Protein AF-A0A4Y1RH40-F1 (afdb_monomer_lite)

Organism: Prunus dulcis (NCBI:txid3755)

Sequence (73 aa):
MKPEPFDRQLRDAFKVLDKDSTGFVSVSELRHILTSIGEKLEPSEFDEWIREVDVGSDGKIKYEDFIARMVAK

Structure (mmCIF, N/CA/C/O backbone):
data_AF-A0A4Y1RH40-F1
#
_entry.id   AF-A0A4Y1RH40-F1
#
loop_
_atom_site.group_PDB
_atom_site.id
_atom_site.type_symbol
_atom_site.label_atom_id
_atom_site.label_alt_id
_atom_site.label_comp_id
_atom_site.label_asym_id
_atom_site.label_entity_id
_atom_site.label_seq_id
_atom_site.pdbx_PDB_ins_code
_atom_site.Cartn_x
_atom_site.Cartn_y
_atom_site.Cartn_z
_atom_site.occupancy
_atom_site.B_iso_or_equiv
_atom_site.auth_seq_id
_atom_site.auth_comp_id
_atom_site.auth_asym_id
_atom_site.auth_atom_id
_atom_site.pdbx_PDB_model_num
ATOM 1 N N . MET A 1 1 ? 2.701 -27.920 -9.180 1.00 39.00 1 MET A N 1
ATOM 2 C CA . MET A 1 1 ? 2.154 -26.559 -9.356 1.00 39.00 1 MET A CA 1
ATOM 3 C C . MET A 1 1 ? 3.083 -25.626 -8.611 1.00 39.00 1 MET A C 1
ATOM 5 O O . MET A 1 1 ? 3.312 -25.873 -7.434 1.00 39.00 1 MET A O 1
ATOM 9 N N . LYS A 1 2 ? 3.726 -24.669 -9.288 1.00 47.06 2 LYS A N 1
ATOM 10 C CA . LYS A 1 2 ? 4.506 -23.654 -8.570 1.00 47.06 2 LYS A CA 1
ATOM 11 C C . LYS A 1 2 ? 3.496 -22.750 -7.853 1.00 47.06 2 LYS A C 1
ATOM 13 O O . LYS A 1 2 ? 2.486 -22.438 -8.485 1.00 47.06 2 LYS A O 1
ATOM 18 N N . PRO A 1 3 ? 3.697 -22.405 -6.572 1.00 55.62 3 PRO A N 1
ATOM 19 C CA . PRO A 1 3 ? 2.873 -21.383 -5.943 1.00 55.62 3 PRO A CA 1
ATOM 20 C C . PRO A 1 3 ?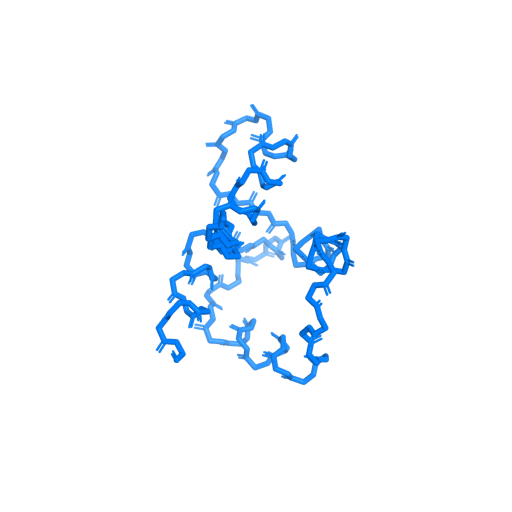 2.939 -20.124 -6.810 1.00 55.62 3 PRO A C 1
ATOM 22 O O . PRO A 1 3 ? 4.002 -19.795 -7.345 1.00 55.62 3 PRO A O 1
ATOM 25 N N . GLU A 1 4 ? 1.790 -19.485 -7.017 1.00 64.94 4 GLU A N 1
ATOM 26 C CA . GLU A 1 4 ? 1.762 -18.185 -7.679 1.00 64.94 4 GLU A CA 1
ATOM 27 C C . GLU A 1 4 ? 2.632 -17.211 -6.874 1.00 64.94 4 GLU A C 1
ATOM 29 O O . GLU A 1 4 ? 2.597 -17.264 -5.639 1.00 64.94 4 GLU A O 1
ATOM 34 N N . PRO A 1 5 ? 3.429 -16.358 -7.538 1.00 76.06 5 PRO A N 1
ATOM 35 C CA . PRO A 1 5 ? 4.221 -15.351 -6.853 1.00 76.06 5 PRO A CA 1
ATOM 36 C C . PRO A 1 5 ? 3.324 -14.496 -5.954 1.00 76.06 5 PRO A C 1
ATOM 38 O O . PRO A 1 5 ? 2.229 -14.095 -6.363 1.00 76.06 5 PRO A O 1
ATOM 41 N N . PHE A 1 6 ? 3.765 -14.2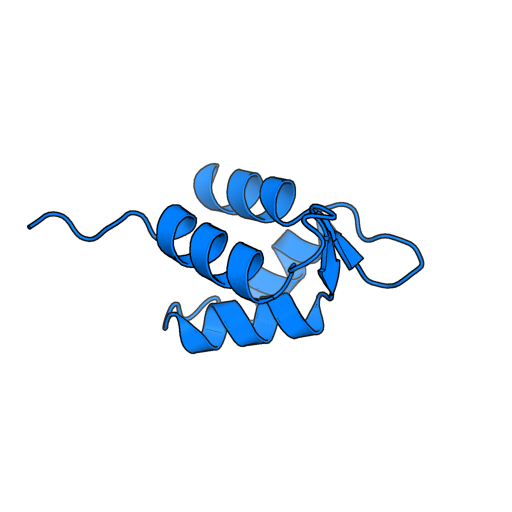33 -4.725 1.00 77.31 6 PHE A N 1
ATOM 42 C CA . PHE A 1 6 ? 2.977 -13.485 -3.746 1.00 77.31 6 PHE A CA 1
ATOM 43 C C . PHE A 1 6 ? 2.584 -12.089 -4.265 1.00 77.31 6 PHE A C 1
ATOM 45 O O . PHE A 1 6 ? 1.455 -11.639 -4.064 1.00 77.31 6 PHE A O 1
ATOM 52 N N .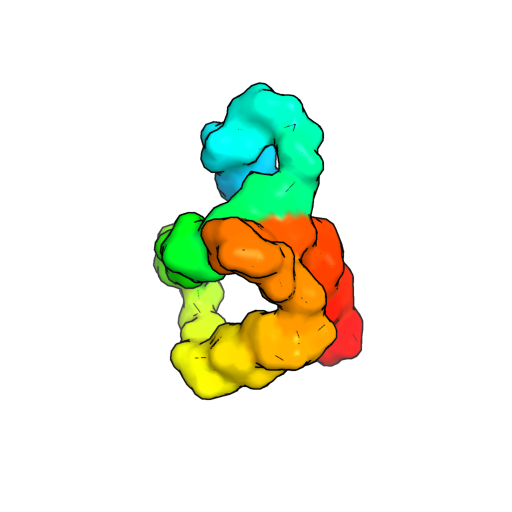 ASP A 1 7 ? 3.453 -11.451 -5.055 1.00 82.38 7 ASP A N 1
ATOM 53 C CA . ASP A 1 7 ? 3.164 -10.183 -5.725 1.00 82.38 7 ASP A CA 1
ATOM 54 C C . ASP A 1 7 ? 1.963 -10.262 -6.674 1.00 82.38 7 ASP A C 1
ATOM 56 O O . ASP A 1 7 ? 1.220 -9.291 -6.796 1.00 82.38 7 ASP A O 1
ATOM 60 N N . ARG A 1 8 ? 1.706 -11.412 -7.306 1.00 85.25 8 ARG A N 1
ATOM 61 C CA . ARG A 1 8 ? 0.544 -11.584 -8.184 1.00 85.25 8 ARG A CA 1
ATOM 62 C C . ARG A 1 8 ? -0.759 -11.606 -7.392 1.00 85.25 8 ARG A C 1
ATOM 64 O O . ARG A 1 8 ? -1.704 -10.916 -7.765 1.00 85.25 8 ARG A O 1
ATOM 71 N N . GLN A 1 9 ? -0.797 -12.355 -6.289 1.00 86.38 9 GLN A N 1
ATOM 72 C CA . GLN A 1 9 ? -1.967 -12.397 -5.402 1.00 86.38 9 GLN A CA 1
ATOM 73 C C . GLN A 1 9 ? -2.255 -11.015 -4.811 1.00 86.38 9 GLN A C 1
ATOM 75 O O . GLN A 1 9 ? -3.406 -10.585 -4.750 1.00 86.38 9 GLN A O 1
ATOM 80 N N . LEU A 1 10 ? -1.193 -10.298 -4.446 1.00 85.62 10 LEU A N 1
ATOM 81 C CA . LEU A 1 10 ? -1.262 -8.950 -3.908 1.00 85.62 10 LEU A CA 1
ATOM 82 C C . LEU A 1 10 ? -1.805 -7.948 -4.949 1.00 85.62 10 LEU A C 1
ATOM 84 O O . LEU A 1 10 ? -2.736 -7.198 -4.654 1.00 85.62 10 LEU A O 1
ATOM 88 N N . ARG A 1 11 ? -1.320 -8.003 -6.199 1.00 87.88 11 ARG A N 1
ATOM 89 C CA . ARG A 1 11 ? -1.847 -7.210 -7.331 1.00 87.88 11 ARG A CA 1
ATOM 90 C C . ARG A 1 11 ? -3.326 -7.481 -7.595 1.00 87.88 11 ARG A C 1
ATOM 92 O O . ARG A 1 11 ? -4.086 -6.541 -7.825 1.00 87.88 11 ARG A O 1
ATOM 99 N N . ASP A 1 12 ? -3.737 -8.745 -7.588 1.00 88.94 12 ASP A N 1
ATOM 100 C CA . ASP A 1 12 ? -5.130 -9.115 -7.843 1.00 88.94 12 ASP A CA 1
ATOM 101 C C . ASP A 1 12 ? -6.050 -8.635 -6.709 1.00 88.94 12 ASP A C 1
ATOM 103 O O . ASP A 1 12 ? -7.136 -8.125 -6.980 1.00 88.94 12 ASP A O 1
ATOM 107 N N . ALA A 1 13 ? -5.592 -8.687 -5.454 1.00 88.81 13 ALA A N 1
ATOM 108 C CA . ALA A 1 13 ? -6.320 -8.125 -4.319 1.00 88.81 13 ALA A CA 1
ATOM 109 C C . ALA A 1 13 ? -6.472 -6.597 -4.419 1.00 88.81 13 ALA A C 1
ATOM 111 O O . ALA A 1 13 ? -7.568 -6.081 -4.191 1.00 88.81 13 ALA A O 1
ATOM 112 N N . PHE A 1 14 ? -5.424 -5.866 -4.823 1.00 87.62 14 PHE A N 1
ATOM 113 C CA . PHE A 1 14 ? -5.544 -4.418 -5.030 1.00 87.62 14 PHE A CA 1
ATOM 114 C C . PHE A 1 14 ? -6.504 -4.064 -6.149 1.00 87.62 14 PHE A C 1
ATOM 116 O O . PHE A 1 14 ? -7.305 -3.163 -5.959 1.00 87.62 14 PHE A O 1
ATOM 123 N N . LYS A 1 15 ? -6.502 -4.791 -7.272 1.00 87.88 15 LYS A N 1
ATOM 124 C CA . LYS A 1 15 ? -7.461 -4.548 -8.364 1.00 87.88 15 LYS A CA 1
ATOM 125 C C . LYS A 1 15 ? -8.918 -4.710 -7.929 1.00 87.88 15 LYS A C 1
ATOM 127 O O . LYS A 1 15 ? -9.801 -4.088 -8.508 1.00 87.88 15 LYS A O 1
ATOM 132 N N . VAL A 1 16 ? -9.185 -5.559 -6.935 1.00 88.56 16 VAL A N 1
ATOM 133 C CA . VAL A 1 16 ? -10.535 -5.735 -6.380 1.00 88.56 16 VAL A CA 1
ATOM 134 C C . VAL A 1 16 ? -10.937 -4.551 -5.494 1.00 88.56 16 VAL A C 1
ATOM 136 O O . VAL A 1 16 ? -12.111 -4.170 -5.494 1.00 88.56 16 VAL A O 1
ATOM 139 N N . LEU A 1 17 ? -9.990 -3.964 -4.754 1.00 83.69 17 LEU A N 1
ATOM 140 C CA . LEU A 1 17 ? -10.237 -2.782 -3.921 1.00 83.69 17 LEU A CA 1
ATOM 141 C C . LEU A 1 17 ? -10.282 -1.487 -4.744 1.00 83.69 17 LEU A C 1
ATOM 143 O O . LEU A 1 17 ? -11.204 -0.687 -4.598 1.00 83.69 17 LEU A O 1
ATOM 147 N N . ASP A 1 18 ? -9.323 -1.311 -5.643 1.00 88.31 18 ASP A N 1
ATOM 148 C CA . ASP A 1 18 ? -9.148 -0.150 -6.508 1.00 88.31 18 ASP A CA 1
ATOM 149 C C . ASP A 1 18 ? -10.000 -0.274 -7.779 1.00 88.31 18 ASP A C 1
ATOM 151 O O . ASP A 1 18 ? -9.506 -0.429 -8.898 1.00 88.31 18 ASP A O 1
ATOM 155 N N . LYS A 1 19 ? -11.324 -0.221 -7.599 1.00 86.19 19 LYS A N 1
ATOM 156 C CA . LYS A 1 19 ? -12.304 -0.328 -8.697 1.00 86.19 19 LYS A CA 1
ATOM 157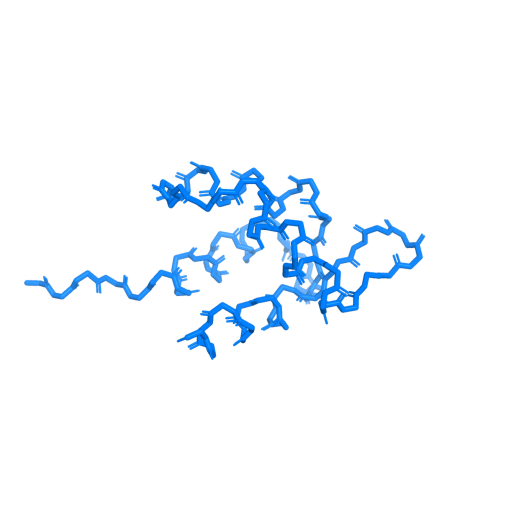 C C . LYS A 1 19 ? -12.108 0.732 -9.777 1.00 86.19 19 LYS A C 1
ATOM 159 O O . LYS A 1 19 ? -12.385 0.472 -10.946 1.00 86.19 19 LYS A O 1
ATOM 164 N N . ASP A 1 20 ? -11.622 1.899 -9.373 1.00 89.31 20 ASP A N 1
ATOM 165 C CA . ASP A 1 20 ? -11.379 3.038 -10.251 1.00 89.31 20 ASP A CA 1
ATOM 166 C C . ASP A 1 20 ? -9.992 2.975 -10.916 1.00 89.31 20 ASP A C 1
ATOM 168 O O . ASP A 1 20 ? -9.664 3.838 -11.729 1.00 89.31 20 ASP A O 1
ATOM 172 N N . SER A 1 21 ? -9.188 1.943 -10.613 1.00 86.56 21 SER A N 1
ATOM 173 C CA . SER A 1 21 ? -7.826 1.760 -11.134 1.00 86.56 21 SER A CA 1
ATOM 174 C C . SER A 1 21 ? -6.949 3.002 -10.935 1.00 86.56 21 SER A C 1
ATOM 176 O O . SER A 1 21 ? -6.195 3.405 -11.822 1.00 86.56 21 SER A O 1
ATOM 178 N N . THR A 1 22 ? -7.075 3.631 -9.767 1.00 89.69 22 THR A N 1
ATOM 179 C CA . THR A 1 22 ? -6.299 4.806 -9.370 1.00 89.69 22 THR A CA 1
ATOM 180 C C . THR A 1 22 ? -4.808 4.507 -9.232 1.00 89.69 22 THR A C 1
ATOM 182 O O . THR A 1 22 ? -3.994 5.411 -9.406 1.00 89.69 22 THR A O 1
ATOM 185 N N . GLY A 1 23 ? -4.432 3.261 -8.937 1.00 89.56 23 GLY A N 1
ATOM 186 C CA . GLY A 1 23 ? -3.058 2.876 -8.627 1.00 89.56 23 GLY A CA 1
ATOM 187 C C . GLY A 1 23 ? -2.683 3.066 -7.152 1.00 89.56 23 GLY A C 1
ATOM 188 O O . GLY A 1 23 ? -1.527 2.834 -6.787 1.00 89.56 23 GLY A O 1
ATOM 189 N N . PHE A 1 24 ? -3.629 3.485 -6.303 1.00 91.19 24 PHE A N 1
ATOM 190 C CA . PHE A 1 24 ? -3.383 3.853 -4.910 1.00 91.19 24 PHE A CA 1
ATOM 191 C C . PHE A 1 24 ? -4.305 3.110 -3.948 1.00 91.19 24 PHE A C 1
ATOM 193 O O . PHE A 1 24 ? -5.477 2.885 -4.232 1.00 91.19 24 PHE A O 1
ATOM 200 N N . VAL A 1 25 ? -3.785 2.793 -2.765 1.00 89.88 25 VAL A N 1
ATOM 201 C CA . VAL A 1 25 ? -4.556 2.217 -1.653 1.00 89.88 25 VAL A CA 1
ATOM 202 C C . VAL A 1 25 ? -4.148 2.862 -0.343 1.00 89.88 25 VAL A C 1
ATOM 204 O O . VAL A 1 25 ? -3.027 3.355 -0.211 1.00 89.88 25 VAL A O 1
ATOM 207 N N . SER A 1 26 ? -5.037 2.865 0.645 1.00 91.06 26 SER A N 1
ATOM 208 C CA . SER A 1 26 ? -4.660 3.320 1.983 1.00 91.06 26 SER A CA 1
ATOM 209 C C . SER A 1 26 ? -3.729 2.315 2.670 1.00 91.06 26 SER A C 1
ATOM 211 O O . SER A 1 26 ? -3.824 1.102 2.461 1.00 91.06 26 SER A O 1
ATOM 213 N N . VAL A 1 27 ? -2.857 2.807 3.554 1.00 89.12 27 VAL A N 1
ATOM 214 C CA . VAL A 1 27 ? -1.977 1.950 4.378 1.00 89.12 27 VAL A CA 1
ATOM 215 C C . VAL A 1 27 ? -2.788 0.910 5.172 1.00 89.12 27 VAL A C 1
ATOM 217 O O . VAL A 1 27 ? -2.377 -0.243 5.314 1.00 89.12 27 VAL A O 1
ATOM 220 N N . SER A 1 28 ? -3.976 1.293 5.646 1.00 88.62 28 SER A N 1
ATOM 221 C CA . SER A 1 28 ? -4.899 0.405 6.360 1.00 88.62 28 SER A CA 1
ATOM 222 C C . SER A 1 28 ? -5.424 -0.738 5.483 1.00 88.62 28 SER A C 1
ATOM 224 O O . SER A 1 28 ? -5.451 -1.885 5.931 1.00 88.62 28 SER A O 1
ATOM 226 N N . GLU A 1 29 ? -5.820 -0.449 4.240 1.00 89.06 29 GLU A N 1
ATOM 227 C CA . GLU A 1 29 ? -6.277 -1.462 3.277 1.00 89.06 29 GLU A CA 1
ATOM 228 C C . GLU A 1 29 ? -5.149 -2.406 2.875 1.00 89.06 29 GLU A C 1
ATOM 230 O O . GLU A 1 29 ? -5.349 -3.621 2.841 1.00 89.06 29 GLU A O 1
ATOM 235 N N . LEU A 1 30 ? -3.949 -1.865 2.645 1.00 88.50 30 LEU A N 1
ATOM 236 C CA . LEU A 1 30 ? -2.764 -2.668 2.367 1.00 88.50 30 LEU A CA 1
ATOM 237 C C . LEU A 1 30 ? -2.523 -3.691 3.487 1.00 88.50 30 LEU A C 1
ATOM 239 O O . LEU A 1 30 ? -2.390 -4.886 3.220 1.00 88.50 30 LEU A O 1
ATOM 243 N N . ARG A 1 31 ? -2.511 -3.242 4.748 1.00 86.81 31 ARG A N 1
ATOM 244 C CA . ARG A 1 31 ? -2.295 -4.122 5.905 1.00 86.81 31 ARG A CA 1
ATOM 245 C C . ARG A 1 31 ? -3.360 -5.215 6.008 1.00 86.81 31 ARG A C 1
ATOM 247 O O . ARG A 1 31 ? -3.054 -6.359 6.359 1.00 86.81 31 ARG A O 1
ATOM 254 N N . HIS A 1 32 ? -4.608 -4.869 5.696 1.00 86.94 32 HIS A N 1
ATOM 255 C CA . HIS A 1 32 ? -5.707 -5.827 5.674 1.00 86.94 32 HIS A CA 1
ATOM 256 C C . HIS A 1 32 ? -5.510 -6.892 4.587 1.00 86.94 32 HIS A C 1
ATOM 258 O O . HIS A 1 32 ? -5.658 -8.081 4.871 1.00 86.94 32 HIS A O 1
ATOM 264 N N . ILE A 1 33 ? -5.108 -6.491 3.374 1.00 86.06 33 ILE A N 1
ATOM 265 C CA . ILE A 1 33 ? -4.824 -7.425 2.279 1.00 86.06 33 ILE A CA 1
ATOM 266 C C . ILE A 1 33 ? -3.683 -8.376 2.643 1.00 86.06 33 ILE A C 1
ATOM 268 O O . ILE A 1 33 ? -3.842 -9.582 2.480 1.00 86.06 33 ILE A O 1
ATOM 272 N N . LEU A 1 34 ? -2.563 -7.867 3.164 1.00 83.25 34 LEU A N 1
ATOM 273 C CA . LEU A 1 34 ? -1.409 -8.702 3.524 1.00 83.25 34 LEU A CA 1
ATOM 274 C C . LEU A 1 34 ? -1.797 -9.796 4.529 1.00 83.25 34 LEU A C 1
ATOM 276 O O . LEU A 1 34 ? -1.474 -10.967 4.341 1.00 83.25 34 LEU A O 1
ATOM 280 N N . THR A 1 35 ? -2.600 -9.426 5.531 1.00 82.75 35 THR A N 1
ATOM 281 C CA . THR A 1 35 ? -3.143 -10.374 6.516 1.00 82.75 35 THR A CA 1
ATOM 282 C C . THR A 1 35 ? -4.081 -11.403 5.867 1.00 82.75 35 THR A C 1
ATOM 284 O O . THR A 1 35 ? -4.082 -12.568 6.258 1.00 82.75 35 THR A O 1
ATOM 287 N N . SER A 1 36 ? -4.875 -10.986 4.875 1.00 81.62 36 SER A N 1
ATOM 288 C CA . SER A 1 36 ? -5.856 -11.827 4.172 1.00 81.62 36 SER A CA 1
ATOM 289 C C . SER A 1 36 ? -5.211 -12.843 3.221 1.00 81.62 36 SER A C 1
ATOM 291 O O . SER A 1 36 ? -5.646 -13.991 3.156 1.00 81.62 36 SER A O 1
ATOM 293 N N . ILE A 1 37 ? -4.141 -12.453 2.519 1.00 76.88 37 ILE A N 1
ATOM 294 C CA . ILE A 1 37 ? -3.386 -13.350 1.624 1.00 76.88 37 ILE A CA 1
ATOM 295 C C . ILE A 1 37 ? -2.582 -14.383 2.439 1.00 76.88 37 ILE A C 1
ATOM 297 O O . ILE A 1 37 ? -2.230 -15.448 1.934 1.00 76.88 37 ILE A O 1
ATOM 301 N N . GLY A 1 38 ? -2.379 -14.131 3.735 1.00 68.25 38 GLY A N 1
ATOM 302 C CA . GLY A 1 38 ? -1.795 -15.093 4.666 1.00 68.25 38 GLY A CA 1
ATOM 303 C C . GLY A 1 38 ? -0.273 -15.025 4.754 1.00 68.25 38 GLY A C 1
ATOM 304 O O . GLY A 1 38 ? 0.327 -15.876 5.414 1.00 68.25 38 GLY A O 1
ATOM 305 N N . GLU A 1 39 ? 0.355 -14.010 4.152 1.00 65.62 39 GLU A N 1
ATOM 306 C CA . GLU A 1 39 ? 1.727 -13.669 4.514 1.00 65.62 39 GLU A CA 1
ATOM 307 C C . GLU A 1 39 ? 1.733 -13.025 5.894 1.00 65.62 39 GLU A C 1
ATOM 309 O O . GLU A 1 39 ? 1.084 -12.010 6.155 1.00 65.62 39 GLU A O 1
ATOM 314 N N . LYS A 1 40 ? 2.524 -13.611 6.787 1.00 64.19 40 LYS A N 1
ATOM 315 C CA . LYS A 1 40 ? 2.900 -12.958 8.034 1.00 64.19 40 LYS A CA 1
ATOM 316 C C . LYS A 1 40 ? 4.046 -12.006 7.736 1.00 64.19 40 LYS A C 1
ATOM 318 O O . LYS A 1 40 ? 5.197 -12.320 8.009 1.00 64.19 40 LYS A O 1
ATOM 323 N N . LEU A 1 41 ? 3.715 -10.867 7.141 1.00 73.62 41 LEU A N 1
ATOM 324 C CA . LEU A 1 41 ? 4.600 -9.717 7.198 1.00 73.62 41 LEU A CA 1
ATOM 325 C C . LEU A 1 41 ? 4.614 -9.241 8.646 1.00 73.62 41 LEU A C 1
ATOM 327 O O . LEU A 1 41 ? 3.560 -8.930 9.213 1.00 73.62 41 LEU A O 1
ATOM 331 N N . GLU A 1 42 ? 5.791 -9.245 9.265 1.00 82.00 42 GLU A N 1
ATOM 332 C CA . GLU A 1 42 ? 5.905 -8.757 10.630 1.00 82.00 42 GLU A CA 1
ATOM 333 C C . GLU A 1 42 ? 5.548 -7.263 10.652 1.00 82.00 42 GLU A C 1
ATOM 335 O O . GLU A 1 42 ? 5.928 -6.526 9.736 1.00 82.00 42 GLU A O 1
ATOM 340 N N . PRO A 1 43 ? 4.838 -6.773 11.685 1.00 81.12 43 PRO A N 1
ATOM 341 C CA . PRO A 1 43 ? 4.453 -5.365 11.763 1.00 81.12 43 PRO A CA 1
ATOM 342 C C . PRO A 1 43 ? 5.641 -4.411 11.591 1.00 81.12 43 PRO A C 1
ATOM 344 O O . PRO A 1 43 ? 5.507 -3.368 10.965 1.00 81.12 43 PRO A O 1
ATOM 347 N N . SER A 1 44 ? 6.815 -4.798 12.097 1.00 86.00 44 SER A N 1
ATOM 348 C CA . SER A 1 44 ? 8.048 -4.023 11.963 1.00 86.00 44 SER A CA 1
ATOM 349 C C . SER A 1 44 ? 8.558 -3.950 10.523 1.00 86.00 44 SER A C 1
ATOM 351 O O . SER A 1 44 ? 8.953 -2.875 10.089 1.00 86.00 44 SER A O 1
ATOM 353 N N . GLU A 1 45 ? 8.513 -5.053 9.771 1.00 85.12 45 GLU A N 1
ATOM 354 C CA . GLU A 1 45 ? 8.919 -5.068 8.358 1.00 85.12 45 GLU A CA 1
ATOM 355 C C . GLU A 1 45 ? 7.953 -4.247 7.503 1.00 85.12 45 GLU A C 1
ATOM 357 O O . GLU A 1 45 ? 8.369 -3.497 6.624 1.00 85.12 45 GLU A O 1
ATOM 362 N N . PHE A 1 46 ? 6.657 -4.344 7.804 1.00 85.75 46 PHE A N 1
ATOM 363 C CA . PHE A 1 46 ? 5.642 -3.514 7.172 1.00 85.75 46 PHE A CA 1
ATOM 364 C C . PHE A 1 46 ? 5.912 -2.027 7.412 1.00 85.75 46 PHE A C 1
ATOM 366 O O . PHE A 1 46 ? 5.958 -1.253 6.460 1.00 85.75 46 PHE A O 1
ATOM 373 N N . ASP A 1 47 ? 6.131 -1.628 8.667 1.00 86.31 47 ASP A N 1
ATOM 374 C CA . ASP A 1 47 ? 6.403 -0.235 9.024 1.00 86.31 47 ASP A CA 1
ATOM 375 C C . ASP A 1 47 ? 7.699 0.285 8.383 1.00 86.31 47 ASP A C 1
ATOM 377 O O . ASP A 1 47 ? 7.758 1.445 7.974 1.00 86.31 47 ASP A O 1
ATOM 381 N N . GLU A 1 48 ? 8.732 -0.553 8.268 1.00 88.56 48 GLU A N 1
ATOM 382 C CA . GLU A 1 48 ? 9.963 -0.215 7.546 1.00 88.56 48 GLU A CA 1
ATOM 383 C C . GLU A 1 48 ? 9.688 0.042 6.065 1.00 88.56 48 GLU A C 1
ATOM 385 O O . GLU A 1 48 ? 10.071 1.089 5.544 1.00 88.56 48 GLU A O 1
ATOM 390 N N . TRP A 1 49 ? 8.960 -0.847 5.391 1.00 86.69 49 TRP A N 1
ATOM 391 C CA . TRP A 1 49 ? 8.655 -0.666 3.972 1.00 86.69 49 TRP A CA 1
ATOM 392 C C . TRP A 1 49 ? 7.740 0.527 3.730 1.00 86.69 49 TRP A C 1
ATOM 394 O O . TRP A 1 49 ? 7.960 1.260 2.773 1.00 86.69 49 TRP A O 1
ATOM 404 N N . ILE A 1 50 ? 6.766 0.767 4.613 1.00 86.56 50 ILE A N 1
ATOM 405 C CA . ILE A 1 50 ? 5.894 1.947 4.559 1.00 86.56 50 ILE A CA 1
ATOM 406 C C . ILE A 1 50 ? 6.687 3.249 4.684 1.00 86.56 50 ILE A C 1
ATOM 408 O O . ILE A 1 50 ? 6.330 4.232 4.048 1.00 86.56 50 ILE A O 1
ATOM 412 N N . ARG A 1 51 ? 7.763 3.274 5.477 1.00 85.81 51 ARG A N 1
ATOM 413 C CA . ARG A 1 51 ? 8.648 4.448 5.577 1.00 85.81 51 ARG A CA 1
ATOM 414 C C . ARG A 1 51 ? 9.512 4.657 4.340 1.00 85.81 51 ARG A C 1
ATOM 416 O O . ARG A 1 51 ? 9.966 5.775 4.114 1.00 85.81 51 ARG A O 1
ATOM 423 N N . GLU A 1 52 ? 9.794 3.592 3.600 1.00 86.25 52 GLU A N 1
ATOM 424 C CA . GLU A 1 52 ? 10.615 3.647 2.392 1.00 86.25 52 GLU A CA 1
ATOM 425 C C . GLU A 1 52 ? 9.801 3.932 1.124 1.00 86.25 52 GLU A C 1
ATOM 427 O O . GLU A 1 52 ? 10.346 4.476 0.163 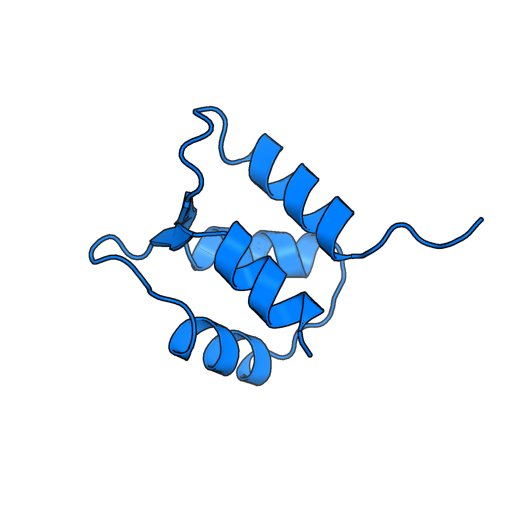1.00 86.25 52 GLU A O 1
ATOM 432 N N . VAL A 1 53 ? 8.511 3.588 1.106 1.00 87.38 53 VAL A N 1
ATOM 433 C CA . VAL A 1 53 ? 7.592 3.995 0.036 1.00 87.38 53 VAL A CA 1
ATOM 434 C C . VAL A 1 53 ? 7.031 5.384 0.313 1.00 87.38 53 VAL A C 1
ATOM 436 O O . VAL A 1 53 ? 6.833 5.784 1.458 1.00 87.38 53 VAL A O 1
ATOM 439 N N . ASP A 1 54 ? 6.749 6.129 -0.752 1.00 84.56 54 ASP A N 1
ATOM 440 C CA . ASP A 1 54 ? 6.138 7.447 -0.618 1.00 84.56 54 ASP A CA 1
ATOM 441 C C . ASP A 1 54 ? 4.675 7.313 -0.172 1.00 84.56 54 ASP A C 1
ATOM 443 O O . ASP A 1 54 ? 3.862 6.639 -0.819 1.00 84.56 54 ASP A O 1
ATOM 447 N N . VAL A 1 55 ? 4.350 7.947 0.956 1.00 87.50 55 VAL A N 1
ATOM 448 C CA . VAL A 1 55 ? 2.990 8.021 1.493 1.00 87.50 55 VAL A CA 1
ATOM 449 C C . VAL A 1 55 ? 2.452 9.413 1.210 1.00 87.50 55 VAL A C 1
ATOM 451 O O . VAL A 1 55 ? 2.960 10.413 1.718 1.00 87.50 55 VAL A O 1
ATOM 454 N N . GLY A 1 56 ? 1.389 9.468 0.414 1.00 84.38 56 GLY A N 1
ATOM 455 C CA . GLY A 1 56 ? 0.689 10.699 0.093 1.00 84.38 56 GLY A CA 1
ATOM 456 C C . GLY A 1 56 ? 0.126 11.389 1.336 1.00 84.38 56 GLY A C 1
ATOM 457 O O . GLY A 1 56 ? -0.092 10.785 2.389 1.00 84.38 56 GLY A O 1
ATOM 458 N N . SER A 1 57 ? -0.175 12.679 1.200 1.00 85.25 57 SER A N 1
ATOM 459 C CA . SER A 1 57 ? -0.762 13.493 2.272 1.00 85.25 57 SER A CA 1
ATOM 460 C C . SER A 1 57 ? -2.159 13.033 2.716 1.00 85.25 57 SER A C 1
ATOM 462 O O . SER A 1 57 ? -2.632 13.443 3.773 1.00 85.25 57 SER A O 1
ATOM 464 N N . ASP A 1 58 ? -2.809 12.171 1.935 1.00 86.50 58 ASP A N 1
ATOM 465 C CA . ASP A 1 58 ? -4.086 11.523 2.230 1.00 86.50 58 ASP A CA 1
ATOM 466 C C . ASP A 1 58 ? -3.929 10.132 2.877 1.00 86.50 58 ASP A C 1
ATOM 468 O O . ASP A 1 58 ? -4.923 9.443 3.111 1.00 86.50 58 ASP A O 1
ATOM 472 N N . GLY A 1 59 ? -2.694 9.712 3.178 1.00 87.06 59 GLY A N 1
ATOM 473 C CA . GLY A 1 59 ? -2.398 8.404 3.762 1.00 87.06 59 GLY A CA 1
ATOM 474 C C . GLY A 1 59 ? -2.518 7.248 2.768 1.00 87.06 59 GLY A C 1
ATOM 475 O O . GLY A 1 59 ? -2.647 6.090 3.185 1.00 87.06 59 GLY A O 1
ATOM 476 N N . LYS A 1 60 ? -2.505 7.545 1.464 1.00 90.81 60 LYS A N 1
ATOM 477 C CA . LYS A 1 60 ? -2.456 6.536 0.410 1.00 90.81 60 LYS A CA 1
ATOM 478 C C . LYS A 1 60 ? -1.042 6.319 -0.087 1.00 90.81 60 LYS A C 1
ATOM 480 O O . LYS A 1 60 ? -0.207 7.215 -0.086 1.00 90.81 60 LYS A O 1
ATOM 485 N N . ILE A 1 61 ? -0.806 5.109 -0.555 1.00 90.69 61 ILE A N 1
ATOM 486 C CA . ILE A 1 61 ? 0.453 4.678 -1.140 1.00 90.69 61 ILE A CA 1
ATOM 487 C C . ILE A 1 61 ? 0.189 4.100 -2.518 1.00 90.69 61 ILE A C 1
ATOM 489 O O . ILE A 1 61 ? -0.889 3.565 -2.797 1.00 90.69 61 ILE A O 1
ATOM 493 N N . LYS A 1 62 ? 1.200 4.167 -3.374 1.00 90.81 62 LYS A N 1
ATOM 494 C CA . LYS A 1 62 ? 1.171 3.499 -4.667 1.00 90.81 62 LYS A CA 1
ATOM 495 C C . LYS A 1 62 ? 1.519 2.029 -4.473 1.00 90.81 62 LYS A C 1
ATOM 497 O O . LYS A 1 62 ? 2.654 1.684 -4.147 1.00 90.81 62 LYS A O 1
ATOM 502 N N . TYR A 1 63 ? 0.538 1.151 -4.662 1.00 87.69 63 TYR A N 1
ATOM 503 C CA . TYR A 1 63 ? 0.708 -0.266 -4.334 1.00 87.69 63 TYR A CA 1
ATOM 504 C C . TYR A 1 63 ? 1.773 -0.957 -5.198 1.00 87.69 63 TYR A C 1
ATOM 506 O O . TYR A 1 63 ? 2.428 -1.889 -4.738 1.00 87.69 63 TYR A O 1
ATOM 514 N N . GLU A 1 64 ? 1.994 -0.480 -6.426 1.00 88.31 64 GLU A N 1
ATOM 515 C CA . GLU A 1 64 ? 3.073 -0.962 -7.298 1.00 88.31 64 GLU A CA 1
ATOM 516 C C . GLU A 1 64 ? 4.462 -0.686 -6.711 1.00 88.31 64 GLU A C 1
ATOM 518 O O . GLU A 1 64 ? 5.349 -1.526 -6.846 1.00 88.31 64 GLU A O 1
ATOM 523 N N . ASP A 1 65 ? 4.648 0.444 -6.023 1.00 88.94 65 ASP A N 1
ATOM 524 C CA . ASP A 1 65 ? 5.936 0.802 -5.421 1.00 88.94 65 ASP A CA 1
ATOM 525 C C . ASP A 1 65 ? 6.201 -0.084 -4.192 1.00 88.94 65 ASP A C 1
ATOM 527 O O . ASP A 1 65 ? 7.311 -0.584 -4.007 1.00 88.94 65 ASP A O 1
ATOM 531 N N . PHE A 1 66 ? 5.154 -0.383 -3.415 1.00 87.56 66 PHE A N 1
ATOM 532 C CA . PHE A 1 66 ? 5.216 -1.351 -2.318 1.00 87.56 66 PHE A CA 1
ATOM 533 C C . PHE A 1 66 ? 5.537 -2.770 -2.809 1.00 87.56 66 PHE A C 1
ATOM 535 O O . PHE A 1 66 ? 6.435 -3.423 -2.279 1.00 87.56 66 PHE A O 1
ATOM 542 N N . ILE A 1 67 ? 4.859 -3.242 -3.862 1.00 86.31 67 ILE A N 1
ATOM 543 C CA . ILE A 1 67 ? 5.144 -4.546 -4.476 1.00 86.31 67 ILE A CA 1
ATOM 544 C C . ILE A 1 67 ? 6.578 -4.594 -5.007 1.00 86.31 67 ILE A C 1
ATOM 546 O O . ILE A 1 67 ? 7.277 -5.580 -4.783 1.00 86.31 67 ILE A O 1
ATOM 550 N N . ALA A 1 68 ? 7.035 -3.546 -5.696 1.00 86.31 68 ALA A N 1
ATOM 551 C CA . ALA A 1 68 ? 8.402 -3.476 -6.196 1.00 86.31 68 ALA A CA 1
ATOM 552 C C . ALA A 1 68 ? 9.414 -3.547 -5.047 1.00 86.31 68 ALA A C 1
ATOM 554 O O . ALA A 1 68 ? 10.399 -4.277 -5.152 1.00 86.31 68 ALA A O 1
ATOM 555 N N . ARG A 1 69 ? 9.147 -2.859 -3.929 1.00 85.50 69 ARG A N 1
ATOM 556 C CA . ARG A 1 69 ? 10.013 -2.891 -2.747 1.00 85.50 69 ARG A CA 1
ATOM 557 C C . ARG A 1 69 ? 10.083 -4.270 -2.094 1.00 85.50 69 ARG A C 1
ATOM 559 O O . ARG A 1 69 ? 11.164 -4.685 -1.678 1.00 85.50 69 ARG A O 1
ATOM 566 N N . MET A 1 70 ? 8.952 -4.964 -2.040 1.00 80.94 70 MET A N 1
ATOM 567 C CA . MET A 1 70 ? 8.824 -6.323 -1.518 1.00 80.94 70 MET A CA 1
ATOM 568 C C . MET A 1 70 ? 9.525 -7.360 -2.408 1.00 80.94 70 MET A C 1
ATOM 570 O O . MET A 1 70 ? 10.206 -8.240 -1.896 1.00 80.94 70 MET A O 1
ATOM 574 N N . VAL A 1 71 ? 9.388 -7.257 -3.735 1.00 81.38 71 VAL A N 1
ATOM 575 C CA . VAL A 1 71 ? 10.051 -8.161 -4.699 1.00 81.38 71 VAL A CA 1
ATOM 576 C C . VAL A 1 71 ? 11.555 -7.896 -4.786 1.00 81.38 71 VAL A C 1
ATOM 578 O O . VAL A 1 71 ? 12.322 -8.811 -5.064 1.00 81.38 71 VAL A O 1
ATOM 581 N N . ALA A 1 72 ? 11.987 -6.656 -4.545 1.00 78.25 72 ALA A N 1
ATOM 582 C CA . ALA A 1 72 ? 13.399 -6.282 -4.489 1.00 78.25 72 ALA A CA 1
ATOM 583 C C . ALA A 1 72 ? 14.112 -6.718 -3.191 1.00 78.25 72 ALA A C 1
ATOM 585 O O . ALA A 1 72 ? 15.288 -6.389 -3.025 1.00 78.25 72 ALA A O 1
ATOM 586 N N . LYS A 1 73 ? 13.410 -7.395 -2.272 1.00 59.28 73 LYS A N 1
ATOM 587 C CA . LYS A 1 73 ? 13.977 -7.976 -1.050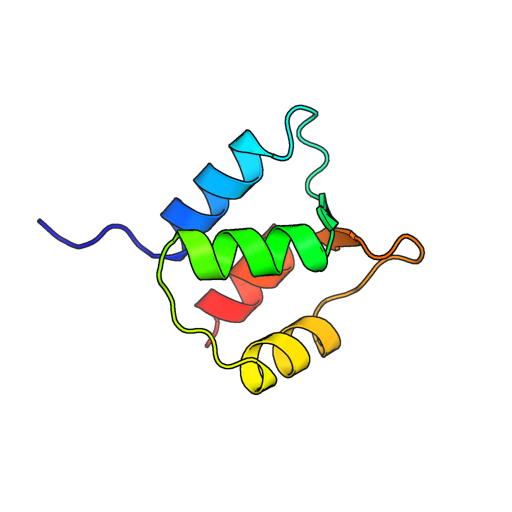 1.00 59.28 73 LYS A CA 1
ATOM 588 C C . LYS A 1 73 ? 14.893 -9.164 -1.355 1.00 59.28 73 LYS A C 1
ATOM 590 O O . LYS A 1 73 ? 14.584 -9.941 -2.285 1.00 59.28 73 LYS A O 1
#

Radius of gyration: 11.78 Å; chains: 1; bounding box: 26×40×23 Å

Foldseek 3Di:
DPPDPPLVQLVVQVCVVPVVPPQKDALVSSVVSCVVSPDCPDPVNSVVLVVVFDQDPVRMGRVVSSSVVVVVD

Secondary structure (DSSP, 8-state):
-PPPPHHHHHHHHHHHH-TT--SEEEHHHHHHHHHHHT----HHHHHHHHHHS-B-TTSEEEHHHHHHHHHT-

pLDDT: mean 82.9, std 9.94, range [39.0, 91.19]

InterPro domains:
  IPR002048 EF-hand domain [PF13499] (8-70)
  IPR002048 EF-hand domain [PS50222] (5-40)
  IPR002048 EF-hand domain [PS50222] (41-73)
  IPR002048 EF-hand domain [SM00054] (9-37)
  IPR002048 EF-hand domain [SM00054] (45-73)
  IPR002048 EF-hand domain [cd00051] (9-70)
  IPR011992 EF-hand domain pair [SSF47473] (4-70)
  IPR018247 EF-Hand 1, calcium-binding site [PS00018] (18-30)
  IPR050230 Calmodulin/Myosin light chain/Troponin C-like [PTHR23048] (8-71)